Protein AF-A0A7X2SSU4-F1 (afdb_monomer_lite)

pLDDT: mean 81.31, std 7.63, range [54.56, 92.56]

Secondary structure (DSSP, 8-state):
-EEEEEEE-TT-HHHHHHHHHHHHHHHH-SS-EEEEEEE---HHHHHHHHHHTT--TT-HHHHHHHHHHHHHHHHHHHHHHT--

Structure (mmCIF, N/CA/C/O backbone):
data_AF-A0A7X2SSU4-F1
#
_entry.id   AF-A0A7X2SSU4-F1
#
loop_
_atom_site.group_PDB
_atom_site.id
_atom_site.type_symbol
_atom_site.label_atom_id
_atom_site.label_alt_id
_atom_site.label_comp_id
_atom_site.label_asym_id
_atom_site.label_entity_id
_atom_site.label_seq_id
_atom_site.pdbx_PDB_ins_code
_atom_site.Cartn_x
_atom_site.Cartn_y
_atom_site.Cartn_z
_atom_site.occupancy
_atom_site.B_iso_or_equiv
_atom_site.auth_seq_id
_atom_site.auth_comp_id
_atom_site.auth_asym_id
_atom_site.auth_atom_id
_atom_site.pdbx_PDB_model_num
ATOM 1 N N . MET A 1 1 ? -6.109 8.842 25.300 1.00 66.12 1 MET A N 1
ATOM 2 C CA . MET A 1 1 ? -6.539 8.495 23.932 1.00 66.12 1 MET A CA 1
ATOM 3 C C . MET A 1 1 ? -5.392 8.873 23.028 1.00 66.12 1 MET A C 1
ATOM 5 O O . MET A 1 1 ? -5.005 10.036 23.039 1.00 66.12 1 MET A O 1
ATOM 9 N N . LEU A 1 2 ? -4.779 7.883 22.389 1.00 79.12 2 LEU A N 1
ATOM 10 C CA . LEU A 1 2 ? -3.604 8.068 21.544 1.00 79.12 2 LEU A CA 1
ATOM 11 C C . LEU A 1 2 ? -4.046 7.993 20.082 1.00 79.12 2 LEU A C 1
ATOM 13 O O . LEU A 1 2 ? -4.670 7.011 19.692 1.00 79.12 2 LEU A O 1
ATOM 17 N N . ASP A 1 3 ? -3.707 9.000 19.281 1.00 80.44 3 ASP A N 1
ATOM 18 C CA . ASP A 1 3 ? -3.975 8.988 17.842 1.00 80.44 3 ASP A CA 1
ATOM 19 C C . ASP A 1 3 ? -2.693 8.626 17.091 1.00 80.44 3 ASP A C 1
ATOM 21 O O . ASP A 1 3 ? -1.676 9.318 17.197 1.00 80.44 3 ASP A O 1
ATOM 25 N N . MET A 1 4 ? -2.732 7.535 16.330 1.00 82.88 4 MET A N 1
ATOM 26 C CA . MET A 1 4 ? -1.590 7.046 15.563 1.00 82.88 4 MET A CA 1
ATOM 27 C C . MET A 1 4 ? -1.852 7.205 14.068 1.00 82.88 4 MET A C 1
ATOM 29 O O . MET A 1 4 ? -2.827 6.671 13.548 1.00 82.88 4 MET A O 1
ATOM 33 N N . TYR A 1 5 ? -0.958 7.908 13.370 1.00 83.50 5 TYR A N 1
ATOM 34 C CA . TYR A 1 5 ? -1.033 8.109 11.922 1.00 83.50 5 TYR A CA 1
ATOM 35 C C . TYR A 1 5 ? -0.029 7.209 11.207 1.00 83.50 5 TYR A C 1
ATOM 37 O O . TYR A 1 5 ? 1.179 7.301 11.433 1.00 83.50 5 TYR A O 1
ATOM 45 N N . LEU A 1 6 ? -0.535 6.341 10.337 1.00 81.50 6 LEU A N 1
ATOM 46 C CA . LEU A 1 6 ? 0.246 5.334 9.629 1.00 81.50 6 LEU A CA 1
ATOM 47 C C . LEU A 1 6 ? 0.275 5.670 8.143 1.00 81.50 6 LEU A C 1
ATOM 49 O O . LEU A 1 6 ? -0.717 5.502 7.439 1.00 81.50 6 LEU A O 1
ATOM 53 N N . PHE A 1 7 ? 1.426 6.134 7.661 1.00 82.56 7 PHE A N 1
ATOM 54 C CA . PHE A 1 7 ? 1.644 6.406 6.243 1.00 82.56 7 PHE A CA 1
ATOM 55 C C . PHE A 1 7 ? 1.980 5.102 5.519 1.00 82.56 7 PHE A C 1
ATOM 57 O O . PHE A 1 7 ? 3.083 4.571 5.668 1.00 82.56 7 PHE A O 1
ATOM 64 N N . ILE A 1 8 ? 1.024 4.572 4.756 1.00 78.38 8 ILE A N 1
ATOM 65 C CA . ILE A 1 8 ? 1.126 3.243 4.141 1.00 78.38 8 ILE A CA 1
ATOM 66 C C . ILE A 1 8 ? 1.089 3.313 2.618 1.00 78.38 8 ILE A C 1
ATOM 68 O O . ILE A 1 8 ? 0.434 4.171 2.033 1.00 78.38 8 ILE A O 1
ATOM 72 N N . ASN A 1 9 ? 1.763 2.367 1.966 1.00 76.44 9 ASN A N 1
ATOM 73 C CA . ASN A 1 9 ? 1.516 2.081 0.560 1.00 76.44 9 ASN A CA 1
ATOM 74 C C . ASN A 1 9 ? 0.524 0.910 0.464 1.00 76.44 9 ASN A C 1
ATOM 76 O O . ASN A 1 9 ? 0.891 -0.193 0.882 1.00 76.44 9 ASN A O 1
ATOM 80 N N . PRO A 1 10 ? -0.677 1.106 -0.106 1.00 67.62 10 PRO A N 1
ATOM 81 C CA . PRO A 1 10 ? -1.723 0.083 -0.122 1.00 67.62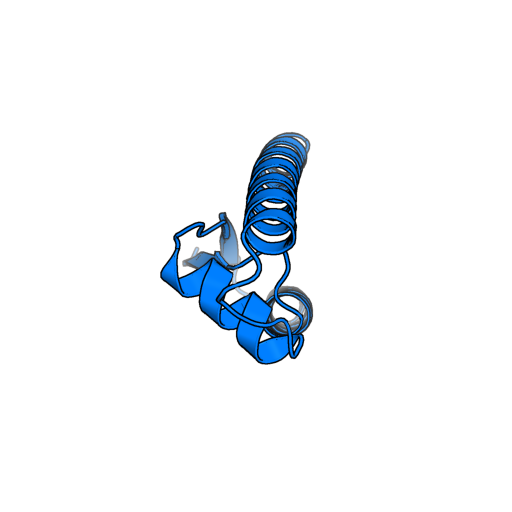 10 PRO A CA 1
ATOM 82 C C . PRO A 1 10 ? -1.344 -1.189 -0.898 1.00 67.62 10 PRO A C 1
ATOM 84 O O . PRO A 1 10 ? -1.901 -2.245 -0.631 1.00 67.62 10 PRO A O 1
ATOM 87 N N . LEU A 1 11 ? -0.376 -1.128 -1.824 1.00 69.12 11 LEU A N 1
ATOM 88 C CA . LEU A 1 11 ? 0.068 -2.302 -2.596 1.00 69.12 11 LEU A CA 1
ATOM 89 C C . LEU A 1 11 ? 1.371 -2.933 -2.076 1.00 69.12 11 LEU A C 1
ATOM 91 O O . LEU A 1 11 ? 1.903 -3.868 -2.676 1.00 69.12 11 LEU A O 1
ATOM 95 N N . GLY A 1 12 ? 1.922 -2.433 -0.968 1.00 67.44 12 GLY A N 1
ATOM 96 C CA . GLY A 1 12 ? 3.127 -2.993 -0.363 1.00 67.44 12 GLY A CA 1
ATOM 97 C C . GLY A 1 12 ? 2.809 -4.187 0.536 1.00 67.44 12 GLY A C 1
ATOM 98 O O . GLY A 1 12 ? 2.174 -4.021 1.574 1.00 67.44 12 GLY A O 1
ATOM 99 N N . SER A 1 13 ? 3.346 -5.371 0.226 1.00 68.25 13 SER A N 1
ATOM 100 C CA . SER A 1 13 ? 3.183 -6.568 1.073 1.00 68.25 13 SER A CA 1
ATOM 101 C C . SER A 1 13 ? 3.639 -6.343 2.520 1.00 68.25 13 SER A C 1
ATOM 103 O O . SER A 1 13 ? 3.005 -6.826 3.453 1.00 68.25 13 SER A O 1
ATOM 105 N N . THR A 1 14 ? 4.701 -5.562 2.732 1.00 68.00 14 THR A N 1
ATOM 106 C CA . THR A 1 14 ? 5.159 -5.165 4.072 1.00 68.00 14 THR A CA 1
ATOM 107 C C . THR A 1 14 ? 4.106 -4.350 4.821 1.00 68.00 14 THR A C 1
ATOM 109 O O . THR A 1 14 ? 3.888 -4.596 6.000 1.00 68.00 14 THR A O 1
ATOM 112 N N . CYS A 1 15 ? 3.441 -3.401 4.154 1.00 67.50 15 CYS A N 1
ATOM 113 C CA . CYS A 1 15 ? 2.429 -2.553 4.785 1.00 67.50 15 CYS A CA 1
ATOM 114 C C . CYS A 1 15 ? 1.221 -3.377 5.233 1.00 67.50 15 CYS A C 1
ATOM 116 O O . CYS A 1 15 ? 0.765 -3.182 6.351 1.00 67.50 15 CYS A O 1
ATOM 118 N N . TYR A 1 16 ? 0.795 -4.354 4.429 1.00 72.00 16 TYR A N 1
ATOM 119 C CA . TYR A 1 16 ? -0.296 -5.263 4.785 1.00 72.00 16 TYR A CA 1
ATOM 120 C C . TYR A 1 16 ? -0.002 -6.085 6.052 1.00 72.00 16 TYR A C 1
ATOM 122 O O . TYR A 1 16 ? -0.800 -6.113 6.985 1.00 72.00 16 TYR A O 1
ATOM 130 N N . HIS A 1 17 ? 1.172 -6.721 6.132 1.00 73.00 17 HIS A N 1
ATOM 131 C CA . HIS A 1 17 ? 1.541 -7.497 7.324 1.00 73.00 17 HIS A CA 1
ATOM 132 C C . HIS A 1 17 ? 1.695 -6.601 8.560 1.00 73.00 17 HIS A C 1
ATOM 134 O O . HIS A 1 17 ? 1.308 -6.984 9.664 1.00 73.00 17 HIS A O 1
ATOM 140 N N . THR A 1 18 ? 2.239 -5.397 8.379 1.00 74.88 18 THR A N 1
ATOM 141 C CA . THR A 1 18 ? 2.354 -4.410 9.455 1.00 74.88 18 THR A CA 1
ATOM 142 C C . THR A 1 18 ? 0.981 -3.944 9.936 1.00 74.88 18 THR A C 1
ATOM 144 O O . THR A 1 18 ? 0.768 -3.889 11.141 1.00 74.88 18 THR A O 1
ATOM 147 N N . GLU A 1 19 ? 0.036 -3.679 9.034 1.00 73.38 19 GLU A N 1
ATOM 148 C CA . GLU A 1 19 ? -1.343 -3.312 9.374 1.00 73.38 19 GLU A CA 1
ATOM 149 C C . GLU A 1 19 ? -2.021 -4.408 10.204 1.00 73.38 19 GLU A C 1
ATOM 151 O O . GLU A 1 19 ? -2.527 -4.129 11.290 1.00 73.38 19 GLU A O 1
ATOM 156 N N . GLN A 1 20 ? -1.924 -5.672 9.782 1.00 78.69 20 GLN A N 1
ATOM 157 C CA . GLN A 1 20 ? -2.461 -6.798 10.554 1.00 78.69 20 GLN A CA 1
ATOM 158 C C . GLN A 1 20 ? -1.848 -6.915 11.956 1.00 78.69 20 GLN A C 1
ATOM 160 O O . GLN A 1 20 ? -2.551 -7.226 12.918 1.00 78.69 20 GLN A O 1
ATOM 165 N N . ASN A 1 21 ? -0.540 -6.686 12.085 1.00 79.69 21 ASN A N 1
ATOM 166 C CA . ASN A 1 21 ? 0.136 -6.738 13.379 1.00 79.69 21 ASN A CA 1
ATOM 167 C C . ASN A 1 21 ? -0.273 -5.573 14.284 1.00 79.69 21 ASN A C 1
ATOM 169 O O . ASN A 1 21 ? -0.448 -5.777 15.482 1.00 79.69 21 ASN A O 1
ATOM 173 N N . ILE A 1 22 ? -0.458 -4.377 13.722 1.00 79.81 22 ILE A N 1
ATOM 174 C CA . ILE A 1 22 ? -0.904 -3.194 14.462 1.00 79.81 22 ILE A CA 1
ATOM 175 C C . ILE A 1 22 ? -2.336 -3.374 14.968 1.00 79.81 22 ILE A C 1
ATOM 177 O O . ILE A 1 22 ? -2.596 -3.078 16.131 1.00 79.81 22 ILE A O 1
ATOM 181 N N . LEU A 1 23 ? -3.238 -3.912 14.142 1.00 77.75 23 LEU A N 1
ATOM 182 C CA . LEU A 1 23 ? -4.615 -4.198 14.554 1.00 77.75 23 LEU A CA 1
ATOM 183 C C . LEU A 1 23 ? -4.651 -5.185 15.731 1.00 77.75 23 LEU A C 1
ATOM 185 O O . LEU A 1 23 ? -5.268 -4.897 16.753 1.00 77.75 23 LEU A O 1
ATOM 189 N N . LYS A 1 24 ? -3.885 -6.283 15.651 1.00 81.88 24 LYS A N 1
ATOM 190 C CA . LYS A 1 24 ? -3.741 -7.244 16.763 1.00 81.88 24 LYS A CA 1
ATOM 191 C C . LYS A 1 24 ? -3.159 -6.609 18.027 1.00 81.88 24 LYS A C 1
ATOM 193 O O . LYS A 1 24 ? -3.529 -6.987 19.135 1.00 81.88 24 LYS A O 1
ATOM 198 N N . LEU A 1 25 ? -2.222 -5.673 17.870 1.00 77.75 25 LEU A N 1
ATOM 199 C CA . LEU A 1 25 ? -1.634 -4.951 18.995 1.00 77.75 25 LEU A CA 1
ATOM 2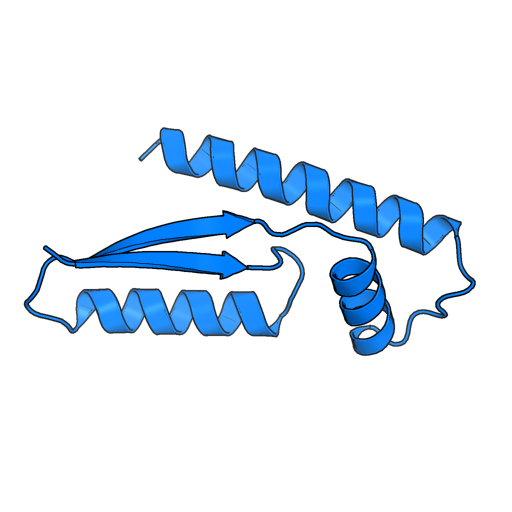00 C C . LEU A 1 25 ? -2.674 -4.037 19.658 1.00 77.75 25 LEU A C 1
ATOM 202 O O . LEU A 1 25 ? -2.745 -3.996 20.884 1.00 77.75 25 LEU A O 1
ATOM 206 N N . GLY A 1 26 ? -3.502 -3.360 18.857 1.00 74.06 26 GLY A N 1
ATOM 207 C CA . GLY A 1 26 ? -4.623 -2.543 19.323 1.00 74.06 26 GLY A CA 1
ATOM 208 C C . GLY A 1 26 ? -5.606 -3.332 20.186 1.00 74.06 26 GLY A C 1
ATOM 209 O O . GLY A 1 26 ? -5.955 -2.868 21.266 1.00 74.06 26 GLY A O 1
ATOM 210 N N . ASP A 1 27 ? -5.951 -4.555 19.776 1.00 75.69 27 ASP A N 1
ATOM 211 C CA . ASP A 1 27 ? -6.827 -5.445 20.555 1.00 75.69 27 ASP A CA 1
ATOM 212 C C . ASP A 1 27 ? -6.212 -5.869 21.903 1.00 75.69 27 ASP A C 1
ATOM 214 O O . ASP A 1 27 ? -6.927 -6.176 22.857 1.00 75.69 27 ASP A O 1
ATOM 218 N N . SER A 1 28 ? -4.878 -5.901 21.993 1.00 76.00 28 SER A N 1
ATOM 219 C CA . SER A 1 28 ? -4.145 -6.306 23.202 1.00 76.00 28 SER A CA 1
ATOM 220 C C . SER A 1 28 ? -3.875 -5.165 24.191 1.00 76.00 28 SER A C 1
ATOM 222 O O . SER A 1 28 ? -3.449 -5.413 25.321 1.00 76.00 28 SER A O 1
ATOM 224 N N . LEU A 1 29 ? -4.096 -3.914 23.780 1.00 75.56 29 LEU A N 1
ATOM 225 C CA . LEU A 1 29 ? -3.811 -2.731 24.585 1.00 75.56 29 LEU A CA 1
ATOM 226 C C . LEU A 1 29 ? -5.072 -2.275 25.329 1.00 75.56 29 LEU A C 1
ATOM 228 O O . LEU A 1 29 ? -6.129 -2.076 24.746 1.00 75.56 29 LEU A O 1
ATOM 232 N N . ASN A 1 30 ? -4.942 -2.042 26.639 1.00 67.56 30 ASN A N 1
ATOM 233 C CA . ASN A 1 30 ? -6.030 -1.520 27.481 1.00 67.56 30 ASN A CA 1
ATOM 234 C C . ASN A 1 30 ? -6.331 -0.026 27.240 1.00 67.56 30 ASN A C 1
ATOM 236 O O . ASN A 1 30 ? -7.268 0.523 27.823 1.00 67.56 30 ASN A O 1
ATOM 240 N N . GLU A 1 31 ? -5.535 0.654 26.412 1.00 73.50 31 GLU A N 1
ATOM 241 C CA . GLU A 1 31 ? -5.746 2.050 26.037 1.00 73.50 31 GLU A CA 1
ATOM 242 C C . GLU A 1 31 ? -6.448 2.158 24.681 1.00 73.50 31 GLU A C 1
ATOM 244 O O . GLU A 1 31 ? -6.069 1.502 23.715 1.00 73.50 31 GLU A O 1
ATOM 249 N N . LYS A 1 32 ? -7.437 3.056 24.577 1.00 74.31 32 LYS A N 1
ATOM 250 C CA . LYS A 1 32 ? -8.052 3.401 23.288 1.00 74.31 32 LYS A CA 1
ATOM 251 C C .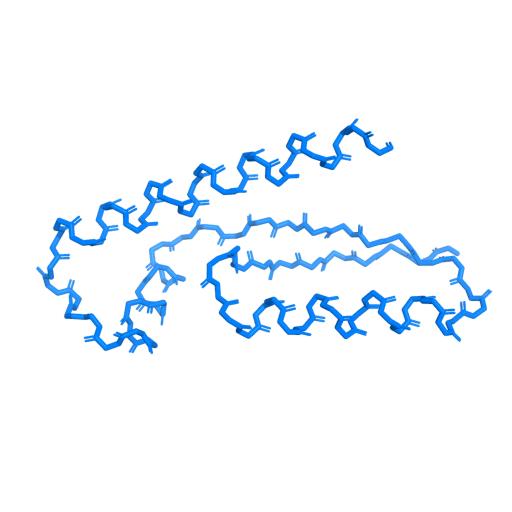 LYS A 1 32 ? -7.036 4.118 22.393 1.00 74.31 32 LYS A C 1
ATOM 253 O O . LYS A 1 32 ? -6.716 5.291 22.640 1.00 74.31 32 LYS A O 1
ATOM 258 N N . ILE A 1 33 ? -6.578 3.415 21.359 1.00 78.12 33 ILE A N 1
ATOM 259 C CA . ILE A 1 33 ? -5.767 3.952 20.264 1.00 78.12 33 ILE A CA 1
ATOM 260 C C . ILE A 1 33 ? -6.651 4.114 19.030 1.00 78.12 33 ILE A C 1
ATOM 262 O O . ILE A 1 33 ? -7.294 3.156 18.603 1.00 78.12 33 ILE A O 1
ATOM 266 N N . ASN A 1 34 ? -6.657 5.308 18.438 1.00 78.56 34 ASN A N 1
ATOM 267 C CA . ASN A 1 34 ? -7.288 5.535 17.142 1.00 78.56 34 ASN A CA 1
ATOM 268 C C . ASN A 1 34 ? -6.223 5.434 16.048 1.00 78.56 34 ASN A C 1
ATOM 270 O O . ASN A 1 34 ? -5.301 6.254 15.979 1.00 78.56 34 ASN A O 1
ATOM 274 N N . PHE A 1 35 ? -6.352 4.434 15.181 1.00 79.25 35 PHE A N 1
ATOM 275 C CA . PHE A 1 35 ? -5.460 4.257 14.041 1.00 79.25 35 PHE A CA 1
ATOM 276 C C . PHE A 1 35 ? -6.001 4.995 12.818 1.00 79.25 35 PHE A C 1
ATOM 278 O O . PHE A 1 35 ? -7.112 4.746 12.361 1.00 79.25 35 PHE A O 1
ATOM 285 N N . ASN A 1 36 ? -5.184 5.890 12.271 1.00 82.31 36 ASN A N 1
ATOM 286 C CA . ASN A 1 36 ? -5.469 6.657 11.069 1.00 82.31 36 ASN A CA 1
ATOM 287 C C . ASN A 1 36 ? -4.487 6.243 9.978 1.00 82.31 36 ASN A C 1
ATOM 289 O O . ASN A 1 36 ? -3.341 6.695 9.936 1.00 82.31 36 ASN A O 1
ATOM 293 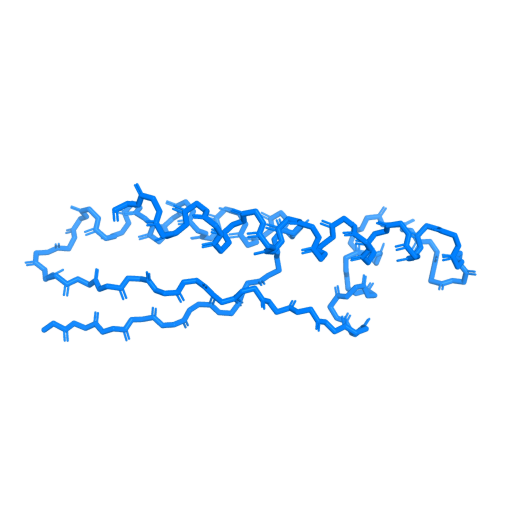N N . PHE A 1 37 ? -4.933 5.375 9.083 1.00 81.94 37 PHE A N 1
ATOM 294 C CA . PHE A 1 37 ? -4.142 4.974 7.930 1.00 81.94 37 PHE A CA 1
ATOM 295 C C . PHE A 1 37 ? -4.253 6.034 6.832 1.00 81.94 37 PHE A C 1
ATOM 297 O O . PHE A 1 37 ? -5.346 6.416 6.411 1.00 81.94 37 PHE A O 1
ATOM 304 N N . VAL A 1 38 ? -3.103 6.520 6.376 1.00 85.44 38 VAL A N 1
ATOM 305 C CA . VAL A 1 38 ? -2.976 7.551 5.347 1.00 85.44 38 VAL A CA 1
ATOM 306 C C . VAL A 1 38 ? -2.246 6.935 4.154 1.00 85.44 38 VAL A C 1
ATOM 308 O O . VAL A 1 38 ? -1.036 6.702 4.235 1.00 85.44 38 VAL A O 1
ATOM 311 N N . PRO A 1 39 ? -2.949 6.654 3.042 1.00 83.12 39 PRO A N 1
ATOM 312 C CA . PRO A 1 39 ? -2.309 6.162 1.832 1.00 83.12 39 PRO A CA 1
ATOM 313 C C . PRO A 1 39 ? -1.315 7.195 1.292 1.00 83.12 39 PRO A C 1
ATOM 315 O O . PRO A 1 39 ? -1.663 8.356 1.070 1.00 83.12 39 PRO A O 1
ATOM 318 N N . LEU A 1 40 ? -0.069 6.779 1.079 1.00 82.19 40 LEU A N 1
ATOM 319 C CA . LEU A 1 40 ? 1.001 7.623 0.563 1.00 82.19 40 LEU A CA 1
ATOM 320 C C . LEU A 1 40 ? 1.373 7.178 -0.850 1.00 82.19 40 LEU A C 1
ATOM 322 O O . LEU A 1 40 ? 1.929 6.099 -1.061 1.00 82.19 40 LEU A O 1
ATOM 326 N N . MET A 1 41 ? 1.081 8.045 -1.818 1.00 79.94 41 MET A N 1
ATOM 327 C CA . MET A 1 41 ? 1.371 7.824 -3.229 1.00 79.94 41 MET A CA 1
ATOM 328 C C . MET A 1 41 ? 2.350 8.883 -3.729 1.00 79.94 41 MET A C 1
ATOM 330 O O . MET A 1 41 ? 2.042 10.071 -3.780 1.00 79.94 41 MET A O 1
ATOM 334 N N . ASN A 1 42 ? 3.544 8.449 -4.120 1.00 83.50 42 ASN A N 1
ATOM 335 C CA . ASN A 1 42 ? 4.489 9.272 -4.863 1.00 83.50 42 ASN A CA 1
ATOM 336 C C . ASN A 1 42 ? 5.345 8.386 -5.781 1.00 83.50 42 ASN A C 1
ATOM 338 O O . ASN A 1 42 ? 5.373 7.161 -5.638 1.00 83.50 42 ASN A O 1
ATOM 342 N N . PHE A 1 43 ? 6.068 9.006 -6.717 1.00 83.62 43 PHE A N 1
ATOM 343 C CA . PHE A 1 43 ? 6.898 8.271 -7.676 1.00 83.62 43 PHE A CA 1
ATOM 344 C C . PHE A 1 43 ? 7.984 7.416 -7.022 1.00 83.62 43 PHE A C 1
ATOM 346 O O . PHE A 1 43 ? 8.307 6.351 -7.540 1.00 83.62 43 PHE A O 1
ATOM 353 N N . LYS A 1 44 ? 8.526 7.837 -5.874 1.00 85.25 44 LYS A N 1
ATOM 354 C CA . LYS A 1 44 ? 9.516 7.045 -5.138 1.00 85.25 44 LYS A CA 1
ATOM 355 C C . LYS A 1 44 ? 8.891 5.749 -4.625 1.00 85.25 44 LYS A C 1
ATOM 357 O O . LYS A 1 44 ? 9.431 4.681 -4.872 1.00 85.25 44 LYS A O 1
ATOM 362 N N . THR A 1 45 ? 7.717 5.830 -4.010 1.00 82.31 45 THR A N 1
ATOM 363 C CA . THR A 1 45 ? 7.000 4.670 -3.477 1.00 82.31 45 THR A CA 1
ATOM 364 C C . THR A 1 45 ? 6.535 3.722 -4.590 1.00 82.31 45 THR A C 1
ATOM 366 O O . THR A 1 45 ? 6.574 2.507 -4.412 1.00 82.31 45 THR A O 1
ATOM 369 N N . ILE A 1 46 ? 6.152 4.255 -5.756 1.00 85.69 46 ILE A N 1
ATOM 370 C CA . ILE A 1 46 ? 5.837 3.449 -6.949 1.00 85.69 46 ILE A CA 1
ATOM 371 C C . ILE A 1 46 ? 7.085 2.700 -7.432 1.00 85.69 46 ILE A C 1
ATOM 373 O O . ILE A 1 46 ? 7.030 1.487 -7.630 1.00 85.69 46 ILE A O 1
ATOM 377 N N . ASN A 1 47 ? 8.221 3.392 -7.562 1.00 87.81 47 ASN A N 1
ATOM 378 C CA . ASN A 1 47 ? 9.484 2.766 -7.954 1.00 87.81 47 ASN A CA 1
ATOM 379 C C . ASN A 1 47 ? 9.918 1.692 -6.948 1.00 87.81 47 ASN A C 1
ATOM 381 O O . ASN A 1 47 ? 10.361 0.623 -7.357 1.00 87.81 47 ASN A O 1
ATOM 385 N N . ASP A 1 48 ? 9.742 1.934 -5.647 1.00 86.00 48 ASP A N 1
ATOM 386 C CA . ASP A 1 48 ? 10.062 0.958 -4.604 1.00 86.00 48 ASP A CA 1
ATOM 387 C C . ASP A 1 48 ? 9.224 -0.323 -4.752 1.00 86.00 48 ASP A C 1
ATOM 389 O O . ASP A 1 48 ? 9.750 -1.426 -4.589 1.00 86.00 48 ASP A O 1
ATOM 393 N N . VAL A 1 49 ? 7.937 -0.204 -5.100 1.00 83.94 49 VAL A N 1
ATOM 394 C CA . VAL A 1 49 ? 7.087 -1.370 -5.397 1.00 83.94 49 VAL A CA 1
ATOM 395 C C . VAL A 1 49 ? 7.550 -2.080 -6.661 1.00 83.94 49 VAL A C 1
ATOM 397 O O . VAL A 1 49 ? 7.689 -3.301 -6.639 1.00 83.94 49 VAL A O 1
ATOM 400 N N . MET A 1 50 ? 7.849 -1.342 -7.733 1.00 88.12 50 MET A N 1
ATOM 401 C CA . MET A 1 50 ? 8.375 -1.932 -8.968 1.00 88.12 50 MET A CA 1
ATOM 402 C C . MET A 1 50 ? 9.663 -2.721 -8.702 1.00 88.12 50 MET A C 1
ATOM 404 O O . MET A 1 50 ? 9.757 -3.877 -9.108 1.00 88.12 50 MET A O 1
ATOM 408 N N . CYS A 1 51 ? 10.602 -2.157 -7.935 1.00 88.81 51 CYS A N 1
ATOM 409 C CA . CYS A 1 51 ? 11.829 -2.838 -7.520 1.00 88.81 51 CYS A CA 1
ATOM 410 C C . CYS A 1 51 ? 11.539 -4.112 -6.713 1.00 88.81 51 CYS A C 1
ATOM 412 O O . CYS A 1 51 ? 12.107 -5.161 -7.003 1.00 88.81 51 CYS A O 1
ATOM 414 N N . ARG A 1 52 ? 10.630 -4.055 -5.729 1.00 85.25 52 ARG A N 1
ATOM 415 C CA . ARG A 1 52 ? 10.257 -5.227 -4.911 1.00 85.25 52 ARG A CA 1
ATOM 416 C C . ARG A 1 52 ? 9.583 -6.334 -5.721 1.00 85.25 52 ARG A C 1
ATOM 418 O O . ARG A 1 52 ? 9.715 -7.502 -5.373 1.00 85.25 52 ARG A O 1
ATOM 425 N N . MET A 1 53 ? 8.867 -5.970 -6.782 1.00 84.75 53 MET A N 1
ATOM 426 C CA . MET A 1 53 ? 8.195 -6.903 -7.688 1.00 84.75 53 MET A CA 1
ATOM 427 C C . MET A 1 53 ? 9.087 -7.356 -8.859 1.00 84.75 53 MET A C 1
ATOM 429 O O . MET A 1 53 ? 8.597 -8.050 -9.746 1.00 84.75 53 MET A O 1
ATOM 433 N N . ASN A 1 54 ? 10.375 -6.980 -8.881 1.00 88.31 54 ASN A N 1
ATOM 434 C CA . ASN A 1 54 ? 11.305 -7.226 -9.993 1.00 88.31 54 ASN A CA 1
ATOM 435 C C . ASN A 1 54 ? 10.804 -6.692 -11.353 1.00 88.31 54 ASN A C 1
ATOM 437 O O . ASN A 1 54 ? 11.090 -7.260 -12.407 1.00 88.31 54 ASN A O 1
ATOM 441 N N . ILE A 1 55 ? 10.057 -5.586 -11.339 1.00 87.81 55 ILE A N 1
ATOM 442 C CA . ILE A 1 55 ? 9.563 -4.908 -12.538 1.00 87.81 55 ILE A CA 1
ATOM 443 C C . ILE A 1 55 ? 10.616 -3.886 -13.001 1.00 87.81 55 ILE A C 1
ATOM 445 O O . ILE A 1 55 ? 11.029 -3.034 -12.210 1.00 87.81 55 ILE A O 1
ATOM 449 N N . PRO A 1 56 ? 11.022 -3.899 -14.283 1.00 88.88 56 PRO A N 1
ATOM 450 C CA . PRO A 1 56 ? 11.938 -2.901 -14.825 1.00 88.88 56 PRO A CA 1
ATOM 451 C C . PRO A 1 56 ? 11.378 -1.474 -14.717 1.00 88.88 56 PRO A C 1
ATOM 453 O O . PRO A 1 56 ? 10.277 -1.192 -15.190 1.00 88.88 56 PRO A O 1
ATOM 456 N N . LEU A 1 57 ? 12.160 -0.543 -14.158 1.00 86.94 57 LEU A N 1
ATOM 457 C CA . LEU A 1 57 ? 11.754 0.864 -13.973 1.00 86.94 57 LEU A CA 1
ATOM 458 C C . LEU A 1 57 ? 11.530 1.628 -15.289 1.00 86.94 57 LEU A C 1
ATOM 460 O O . LEU A 1 57 ? 10.873 2.670 -15.304 1.00 86.94 57 LEU A O 1
ATOM 464 N N . ASN A 1 58 ? 12.081 1.123 -16.393 1.00 90.69 58 ASN A N 1
ATOM 465 C CA . ASN A 1 58 ? 11.897 1.678 -17.732 1.00 90.69 58 ASN A CA 1
ATOM 466 C C . ASN A 1 58 ? 10.583 1.231 -18.397 1.00 90.69 58 ASN A C 1
ATOM 468 O O . ASN A 1 58 ? 10.248 1.748 -19.462 1.00 90.69 58 ASN A O 1
ATOM 472 N N . ASN A 1 59 ? 9.824 0.311 -17.791 1.00 90.06 59 ASN A N 1
ATOM 473 C CA . ASN A 1 59 ? 8.528 -0.105 -18.312 1.00 90.06 59 ASN A CA 1
ATOM 474 C C . ASN A 1 59 ? 7.433 0.889 -17.886 1.00 90.06 59 ASN A C 1
ATOM 476 O O . ASN A 1 59 ? 6.863 0.800 -16.795 1.00 90.06 59 ASN A O 1
ATOM 480 N N . VAL A 1 60 ? 7.163 1.860 -18.762 1.00 89.81 60 VAL A N 1
ATOM 481 C CA . VAL A 1 60 ? 6.209 2.951 -18.510 1.00 89.81 60 VAL A CA 1
ATOM 482 C C . VAL A 1 60 ? 4.773 2.440 -18.389 1.00 89.81 60 VAL A C 1
ATOM 484 O O . VAL A 1 60 ? 4.046 2.909 -17.517 1.00 89.81 60 VAL A O 1
ATOM 487 N N . ASP A 1 61 ? 4.376 1.452 -19.192 1.00 92.56 61 ASP A N 1
ATOM 488 C CA . ASP A 1 61 ? 3.008 0.923 -19.179 1.00 92.56 61 ASP A CA 1
ATOM 489 C C . ASP A 1 61 ? 2.672 0.259 -17.842 1.00 92.56 61 ASP A C 1
ATOM 491 O O . ASP A 1 61 ? 1.622 0.524 -17.249 1.00 92.56 61 ASP A O 1
ATOM 495 N N . ILE A 1 62 ? 3.589 -0.565 -17.323 1.00 89.25 62 ILE A N 1
ATOM 496 C CA . ILE A 1 62 ? 3.407 -1.206 -16.017 1.00 89.25 62 ILE A CA 1
ATOM 497 C C . ILE A 1 62 ? 3.431 -0.159 -14.903 1.00 89.25 62 ILE A C 1
ATOM 499 O O . ILE A 1 62 ? 2.611 -0.227 -13.987 1.00 89.25 62 ILE A O 1
ATOM 503 N N . ARG A 1 63 ? 4.322 0.837 -14.987 1.00 89.56 63 ARG A N 1
ATOM 504 C CA . ARG A 1 63 ? 4.373 1.929 -14.007 1.00 89.56 63 ARG A CA 1
ATOM 505 C C . ARG A 1 63 ? 3.058 2.707 -13.948 1.00 89.56 63 ARG A C 1
ATOM 507 O O . ARG A 1 63 ? 2.586 3.009 -12.852 1.00 89.56 63 ARG A O 1
ATOM 514 N N . ASN A 1 64 ? 2.464 3.016 -15.099 1.00 90.94 64 ASN A N 1
ATOM 515 C CA . ASN A 1 64 ? 1.200 3.747 -15.175 1.00 90.94 64 ASN A CA 1
ATOM 516 C C . ASN A 1 64 ? 0.058 2.924 -14.570 1.00 90.94 64 ASN A C 1
ATOM 518 O O . ASN A 1 64 ? -0.622 3.413 -13.672 1.00 90.94 64 ASN A O 1
ATOM 522 N N . ARG A 1 65 ? -0.064 1.645 -14.951 1.00 91.25 65 ARG A N 1
ATOM 523 C CA . ARG A 1 65 ? -1.063 0.729 -14.368 1.00 91.25 65 ARG A CA 1
ATOM 524 C C . ARG A 1 65 ? -0.907 0.581 -12.859 1.00 91.25 65 ARG A C 1
ATOM 526 O O . ARG A 1 65 ? -1.887 0.601 -12.124 1.00 91.25 65 ARG A O 1
ATOM 533 N N . LEU A 1 66 ? 0.328 0.439 -12.37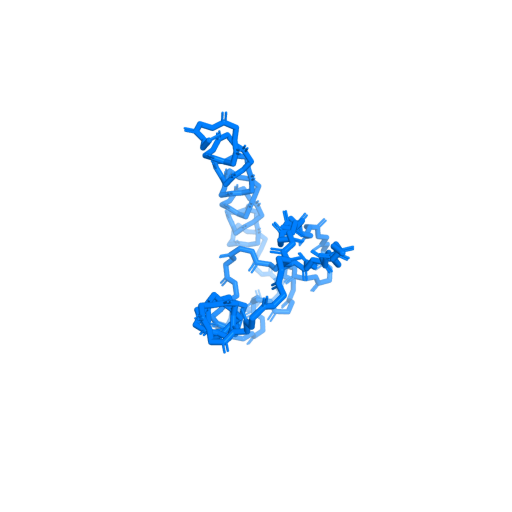9 1.00 88.81 66 LEU A N 1
ATOM 534 C CA . LEU A 1 66 ? 0.603 0.344 -10.949 1.00 88.81 66 LEU A CA 1
ATOM 535 C C . LEU A 1 66 ? 0.194 1.628 -10.221 1.00 88.81 66 LEU A C 1
ATOM 537 O O . LEU A 1 66 ? -0.401 1.561 -9.150 1.00 88.81 66 LEU A O 1
ATOM 541 N N . SER A 1 67 ? 0.476 2.787 -10.813 1.00 89.12 67 SER A N 1
ATOM 542 C CA . SER A 1 67 ? 0.082 4.083 -10.257 1.00 89.12 67 SER A CA 1
ATOM 543 C C . SER A 1 67 ? -1.440 4.212 -10.163 1.00 89.12 67 SER A C 1
ATOM 545 O O . SER A 1 67 ? -1.947 4.574 -9.104 1.00 89.12 67 SER A O 1
ATOM 547 N N . GLU A 1 68 ? -2.166 3.859 -11.225 1.00 92.06 68 GLU A N 1
ATOM 548 C CA . GLU A 1 68 ? -3.636 3.838 -11.235 1.00 92.06 68 GLU A CA 1
ATOM 549 C C . GLU A 1 68 ? -4.190 2.893 -10.164 1.00 92.06 68 GLU A C 1
ATOM 551 O O . GLU A 1 68 ? -5.060 3.279 -9.386 1.00 92.06 68 GLU A O 1
ATOM 556 N N . ASN A 1 69 ? -3.635 1.686 -10.045 1.00 89.62 69 ASN A N 1
ATOM 557 C CA . ASN A 1 69 ? -4.076 0.719 -9.043 1.00 89.62 69 ASN A CA 1
ATOM 558 C C . ASN A 1 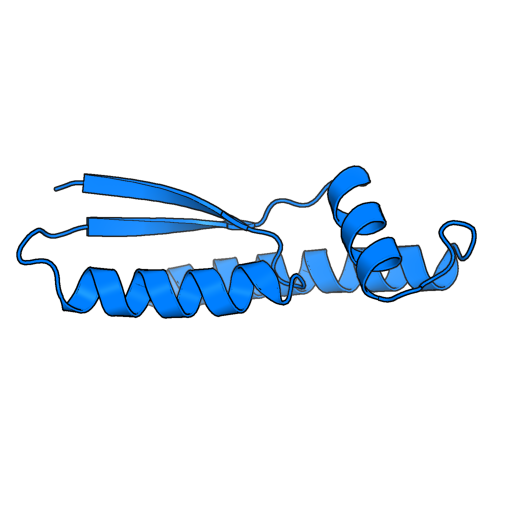69 ? -3.858 1.221 -7.608 1.00 89.62 69 ASN A C 1
ATOM 560 O O . ASN A 1 69 ? -4.750 1.071 -6.771 1.00 89.62 69 ASN A O 1
ATOM 564 N N . ILE A 1 70 ? -2.699 1.827 -7.307 1.00 87.31 70 ILE A N 1
ATOM 565 C CA . ILE A 1 70 ? -2.427 2.420 -5.983 1.00 87.31 70 ILE A CA 1
ATOM 566 C C . ILE A 1 70 ? -3.420 3.555 -5.717 1.00 87.31 70 ILE A C 1
ATOM 568 O O . ILE A 1 70 ? -3.965 3.646 -4.615 1.00 87.31 70 ILE A O 1
ATOM 572 N N . TYR A 1 71 ? -3.683 4.395 -6.717 1.00 89.50 71 TYR A N 1
ATOM 573 C CA . TYR A 1 71 ? -4.625 5.502 -6.602 1.00 89.50 71 TYR A CA 1
ATOM 574 C C . TYR A 1 71 ? -6.047 5.019 -6.290 1.00 89.50 71 TYR A C 1
ATOM 576 O O . TYR A 1 71 ? -6.625 5.442 -5.288 1.00 89.50 71 TYR A O 1
ATOM 584 N N . HIS A 1 72 ? -6.580 4.085 -7.081 1.00 90.06 72 HIS A N 1
ATOM 585 C CA . HIS A 1 72 ? -7.911 3.518 -6.856 1.00 90.06 72 HIS A CA 1
ATOM 586 C C . HIS A 1 72 ? -8.009 2.823 -5.496 1.00 90.06 72 HIS A C 1
ATOM 588 O O . HIS A 1 72 ? -8.903 3.145 -4.720 1.00 90.06 72 HIS A O 1
ATOM 594 N N . SER A 1 73 ? -7.018 1.998 -5.139 1.00 87.31 73 SER A N 1
ATOM 595 C CA . SER A 1 73 ? -6.979 1.331 -3.827 1.00 87.31 73 SER A CA 1
ATOM 596 C C . SER A 1 73 ? -6.970 2.333 -2.666 1.00 87.31 73 SER A C 1
ATOM 598 O O . SER A 1 73 ? -7.571 2.087 -1.625 1.00 87.31 73 SER A O 1
ATOM 600 N N . SER A 1 74 ? -6.304 3.480 -2.834 1.00 86.69 74 SER A N 1
ATOM 601 C CA . SER A 1 74 ? -6.269 4.543 -1.821 1.00 86.69 74 SER A CA 1
ATOM 602 C C . SER A 1 74 ? -7.636 5.204 -1.632 1.00 86.69 74 SER A C 1
ATOM 604 O O . SER A 1 74 ? -8.020 5.506 -0.500 1.00 86.69 74 SER A O 1
ATOM 606 N N . ILE A 1 75 ? -8.372 5.431 -2.724 1.00 88.44 75 ILE A N 1
ATOM 607 C CA . ILE A 1 75 ? -9.732 5.981 -2.673 1.00 88.44 75 ILE A CA 1
ATOM 608 C C . ILE A 1 75 ? -10.689 4.967 -2.056 1.00 88.44 75 ILE A C 1
ATOM 610 O O . ILE A 1 75 ? -11.449 5.342 -1.166 1.00 88.44 75 ILE A O 1
ATOM 614 N N . ASP A 1 76 ? -10.621 3.704 -2.475 1.00 87.94 76 ASP A N 1
ATOM 615 C CA . ASP A 1 76 ? -11.468 2.632 -1.947 1.00 87.94 76 ASP A CA 1
ATOM 616 C C . ASP A 1 76 ? -11.247 2.459 -0.443 1.00 87.94 76 ASP A C 1
ATOM 618 O O . ASP A 1 76 ? -12.203 2.415 0.332 1.00 87.94 76 ASP A O 1
ATOM 622 N N . PHE A 1 77 ? -9.983 2.470 -0.008 1.00 83.62 77 PHE A N 1
ATOM 623 C CA . PHE A 1 77 ? -9.632 2.457 1.409 1.00 83.62 77 PHE A CA 1
ATOM 624 C C . PHE A 1 77 ? -10.234 3.658 2.148 1.00 83.62 77 PHE A C 1
ATOM 626 O O . PHE A 1 77 ? -10.842 3.512 3.211 1.00 83.62 77 PHE A O 1
ATOM 633 N N . LYS A 1 78 ? -10.106 4.863 1.579 1.00 84.31 78 LYS A N 1
ATOM 634 C CA . LYS A 1 78 ? -10.661 6.068 2.196 1.00 84.31 78 LYS A CA 1
ATOM 635 C C . LYS A 1 78 ? -12.188 6.009 2.277 1.00 84.31 78 LYS A C 1
ATOM 637 O O . LYS A 1 78 ? -12.738 6.387 3.309 1.00 84.31 78 LYS A O 1
ATOM 642 N N . ALA A 1 79 ? -12.863 5.510 1.245 1.00 87.62 79 ALA A N 1
ATOM 643 C CA . ALA A 1 79 ? -14.308 5.313 1.236 1.00 87.62 79 ALA A CA 1
ATOM 644 C C . ALA A 1 79 ? -14.746 4.303 2.308 1.00 87.62 79 ALA A C 1
ATOM 646 O O . ALA A 1 79 ? -15.656 4.601 3.082 1.00 87.62 79 ALA A O 1
ATOM 647 N N . ALA A 1 80 ? -14.053 3.166 2.421 1.00 83.88 80 ALA A N 1
ATOM 648 C CA . ALA A 1 80 ? -14.306 2.168 3.460 1.00 83.88 80 ALA A CA 1
ATOM 649 C C . ALA A 1 80 ? -14.122 2.745 4.875 1.00 83.88 80 ALA A C 1
ATOM 651 O O . ALA A 1 80 ? -14.933 2.473 5.755 1.00 83.88 80 ALA A O 1
ATOM 652 N N . SER A 1 81 ? -13.123 3.614 5.081 1.00 77.19 81 SER A N 1
ATOM 653 C CA . SER A 1 81 ? -12.897 4.270 6.379 1.00 77.19 81 SER A CA 1
ATOM 654 C C . SER A 1 81 ? -14.033 5.201 6.824 1.00 77.19 81 SER A C 1
ATOM 656 O O . SER A 1 81 ? -14.125 5.511 8.006 1.00 77.19 81 SER A O 1
ATOM 658 N N . PHE A 1 82 ? -14.894 5.650 5.902 1.00 78.38 82 PHE A N 1
ATOM 659 C CA . PHE A 1 82 ? -16.079 6.455 6.222 1.00 78.38 82 PHE A CA 1
ATOM 660 C C . PHE A 1 82 ? -17.340 5.615 6.475 1.00 78.38 82 PHE A C 1
ATOM 662 O O . PHE A 1 82 ? -18.337 6.166 6.931 1.00 78.38 82 PHE A O 1
ATOM 669 N N . GLN A 1 83 ? -17.326 4.317 6.150 1.00 67.06 83 GLN A N 1
ATOM 670 C CA . GLN A 1 83 ? -18.457 3.406 6.380 1.00 67.06 83 GLN A CA 1
ATOM 671 C C . GLN A 1 83 ? -18.393 2.675 7.735 1.00 67.06 83 GLN A C 1
ATOM 673 O O . GLN A 1 83 ? -19.255 1.838 8.002 1.00 67.06 83 GLN A O 1
ATOM 678 N N . GLY A 1 84 ? -17.387 2.979 8.564 1.00 54.56 84 GLY A N 1
ATOM 679 C CA . GLY A 1 84 ? -17.228 2.477 9.934 1.00 54.56 84 GLY A CA 1
ATOM 680 C C . GLY A 1 84 ? -17.868 3.376 10.982 1.00 54.56 84 GLY A C 1
ATOM 681 O O . GLY A 1 84 ? -17.748 4.613 10.842 1.00 54.56 84 GLY A O 1
#

Sequence (84 aa):
MLDMYLFINPLGSTCYHTEQNILKLGDSLNEKINFNFVPLMNFKTINDVMCRMNIPLNNVDIRNRLSENIYHSSIDFKAASFQG

Foldseek 3Di:
DAEAEAADQLPDPVRVVVVVVVVVVCVVDPDDYHYHYQYDDDPVVLVVVCVVVVHDPPPVVVSVVSNVVSVVSRVVVVVVVVVD

Organism: NCBI:txid1624

Radius of gyration: 14.9 Å; chains: 1; bounding box: 30×17×47 Å